Protein AF-A0A0P9CQX6-F1 (afdb_monomer)

Nearest PDB structures (foldseek):
  8vdr-assembly1_A  TM=5.865E-01  e=5.099E+00  Mus musculus
  8c2h-assembly1_F  TM=2.931E-01  e=8.166E-01  Rattus norvegicus
  8vdq-assembly1_A  TM=5.139E-01  e=6.623E+00  Mus musculus
  8p3x-assembly1_F  TM=2.896E-01  e=1.378E+00  Rattus norvegicus
  8p3s-assembly1_E  TM=3.249E-01  e=3.355E+00  Rattus norvegicus

Sequence (159 aa):
MEARLDPRKVQQSMAFDPDQVADFRRRWSVLMELAVWGDLKAGEIGALPKLRKRMLEYGEKIRSLFNDRSWIPQPRDQIKSVLTASLDVRDKLQAVEKETEALTGGADLERFNAEFDRLRADLVALMEHHEALWKDLLNRLYDGYEAWQASQGQEPSGD

Radius of gyration: 19.9 Å; Cα contacts (8 Å, |Δi|>4): 131; chains: 1; bounding box: 61×27×53 Å

Foldseek 3Di:
DQQAFDLVLLQVLLDDDVVVLVVLLVLLVVLLCCLPPAFWAFPDPCLSVQLNVLSVQLSVLSVQLNDDPNPPPGSLVSLVSNVVSLVSNVVSLVSNVVSLVRIDDGPCNVVSVVSSVVSVVVSVVVSVVSNVSSVLSVQSSDPCSVVVVVVVPDDDPDD

Mean predicted aligned error: 5.79 Å

pLDDT: mean 92.28, std 12.33, range [45.94, 98.75]

Structure (mmCIF, N/CA/C/O backbone):
data_AF-A0A0P9CQX6-F1
#
_entry.id   AF-A0A0P9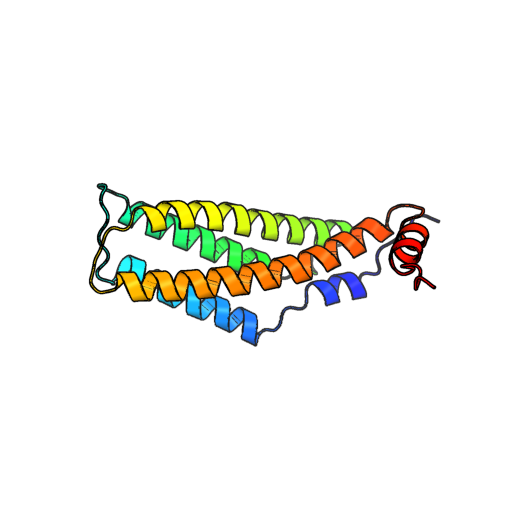CQX6-F1
#
loop_
_atom_site.group_PDB
_atom_site.id
_atom_site.type_symbol
_atom_site.label_atom_id
_atom_site.label_alt_id
_atom_site.label_comp_id
_atom_site.label_asym_id
_atom_site.label_entity_id
_atom_site.label_seq_id
_atom_site.pdbx_PDB_ins_code
_atom_site.Cartn_x
_atom_site.Cartn_y
_atom_site.Cartn_z
_atom_site.occupancy
_atom_site.B_iso_or_equiv
_atom_site.auth_seq_id
_atom_site.auth_comp_id
_atom_site.auth_asym_id
_atom_site.auth_atom_id
_atom_site.pdbx_PDB_model_num
ATOM 1 N N . MET A 1 1 ? 24.516 8.903 -29.035 1.00 49.97 1 MET A N 1
ATOM 2 C CA . MET A 1 1 ? 23.159 8.391 -29.313 1.00 49.97 1 MET A CA 1
ATOM 3 C C . MET A 1 1 ? 22.426 8.470 -27.989 1.00 49.97 1 MET A C 1
ATOM 5 O O . MET A 1 1 ? 22.920 7.882 -27.043 1.00 49.97 1 MET A O 1
ATOM 9 N N . GLU A 1 2 ? 21.384 9.293 -27.873 1.00 59.75 2 GLU A N 1
ATOM 10 C CA . GLU A 1 2 ? 20.671 9.484 -26.599 1.00 59.75 2 GLU A CA 1
ATOM 11 C C . GLU A 1 2 ? 20.113 8.134 -26.124 1.00 59.75 2 GLU A C 1
ATOM 13 O O . GLU A 1 2 ? 19.455 7.439 -26.906 1.00 59.75 2 GLU A O 1
ATOM 18 N N . ALA A 1 3 ? 20.431 7.728 -24.892 1.00 73.56 3 ALA A N 1
ATOM 19 C CA . ALA A 1 3 ? 19.932 6.482 -24.324 1.00 73.56 3 ALA A CA 1
ATOM 20 C C . ALA A 1 3 ? 18.396 6.517 -24.297 1.00 73.56 3 ALA A C 1
ATOM 22 O O . ALA A 1 3 ? 17.786 7.502 -23.878 1.00 73.56 3 ALA A O 1
ATOM 23 N N . ARG A 1 4 ? 17.751 5.454 -24.786 1.00 83.81 4 ARG A N 1
ATOM 24 C CA . ARG A 1 4 ? 16.287 5.344 -24.846 1.00 83.81 4 ARG A CA 1
ATOM 25 C C . ARG A 1 4 ? 15.836 4.055 -24.183 1.00 83.81 4 ARG A C 1
ATOM 27 O O . ARG A 1 4 ? 16.445 3.006 -24.367 1.00 83.81 4 ARG A O 1
ATOM 34 N N . LEU A 1 5 ? 14.734 4.143 -23.446 1.00 90.38 5 LEU A N 1
ATOM 35 C CA . LEU A 1 5 ? 14.073 2.981 -22.863 1.00 90.38 5 LEU A CA 1
ATOM 36 C C . LEU A 1 5 ? 13.295 2.219 -23.932 1.00 90.38 5 LEU A C 1
ATOM 38 O O . LEU A 1 5 ? 12.600 2.829 -24.744 1.00 90.38 5 LEU A O 1
ATOM 42 N N . ASP A 1 6 ? 13.361 0.891 -23.879 1.00 90.88 6 ASP A N 1
ATOM 43 C CA . ASP A 1 6 ? 12.504 0.012 -24.674 1.00 90.88 6 ASP A CA 1
ATOM 44 C C . ASP A 1 6 ? 11.070 0.033 -24.106 1.00 90.88 6 ASP A C 1
ATOM 46 O O . ASP A 1 6 ? 10.859 -0.442 -22.983 1.00 90.88 6 ASP A O 1
ATOM 50 N N . PRO A 1 7 ? 10.068 0.533 -24.858 1.00 92.12 7 PRO A N 1
ATOM 51 C CA . PRO A 1 7 ? 8.685 0.580 -24.395 1.00 92.12 7 PRO A CA 1
ATOM 52 C C . PRO A 1 7 ? 8.132 -0.791 -23.990 1.00 92.12 7 PRO A C 1
ATOM 54 O O . PRO A 1 7 ? 7.334 -0.871 -23.060 1.00 92.12 7 PRO A O 1
ATOM 57 N N . ARG A 1 8 ? 8.565 -1.882 -24.642 1.00 92.81 8 ARG A N 1
ATOM 58 C CA . ARG A 1 8 ? 8.092 -3.236 -24.315 1.00 92.81 8 ARG A CA 1
ATOM 59 C C . ARG A 1 8 ? 8.581 -3.679 -22.944 1.00 92.81 8 ARG A C 1
ATOM 61 O O . ARG A 1 8 ? 7.786 -4.195 -22.167 1.00 92.81 8 ARG A O 1
ATOM 68 N N . LYS A 1 9 ? 9.853 -3.423 -22.624 1.00 93.88 9 LYS A N 1
ATOM 69 C CA . LYS A 1 9 ? 10.417 -3.718 -21.296 1.00 93.88 9 LYS A CA 1
ATOM 70 C C . LYS A 1 9 ? 9.741 -2.898 -20.202 1.00 93.88 9 LYS A C 1
ATOM 72 O O . LYS A 1 9 ? 9.461 -3.430 -19.133 1.00 93.88 9 LYS A O 1
ATOM 77 N N . VAL A 1 10 ? 9.434 -1.627 -20.476 1.00 95.38 10 VAL A N 1
ATOM 78 C CA . VAL A 1 10 ? 8.695 -0.785 -19.523 1.00 95.38 10 VAL A CA 1
ATOM 79 C C . VAL A 1 10 ? 7.303 -1.353 -19.258 1.00 95.38 10 VAL A C 1
ATOM 81 O O . VAL 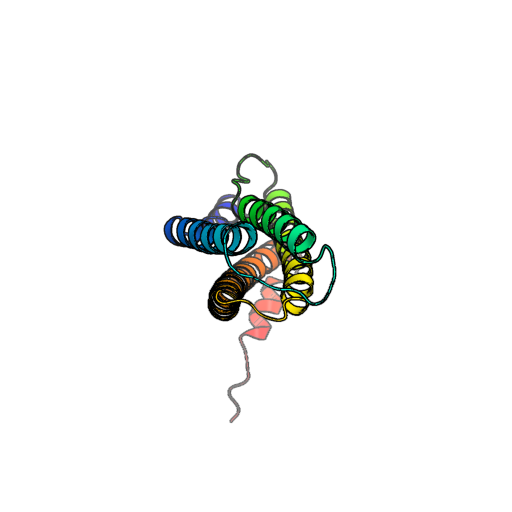A 1 10 ? 6.948 -1.544 -18.099 1.00 95.38 10 VAL A O 1
ATOM 84 N N . GLN A 1 11 ? 6.555 -1.713 -20.302 1.00 93.94 11 GLN A N 1
ATOM 85 C CA . GLN A 1 11 ? 5.228 -2.317 -20.152 1.00 93.94 11 GLN A CA 1
ATOM 86 C C . GLN A 1 11 ? 5.276 -3.655 -19.401 1.00 93.94 11 GLN A C 1
ATOM 88 O O . GLN A 1 11 ? 4.498 -3.869 -18.477 1.00 93.94 11 GLN A O 1
ATOM 93 N N . GLN A 1 12 ? 6.238 -4.523 -19.723 1.00 94.50 12 GLN A N 1
ATOM 94 C CA . GLN A 1 12 ? 6.444 -5.787 -19.008 1.00 94.50 12 GLN A CA 1
ATOM 95 C C . GLN A 1 12 ? 6.754 -5.575 -17.521 1.00 94.50 12 GLN A C 1
ATOM 97 O O . GLN A 1 12 ? 6.257 -6.322 -16.687 1.00 94.50 12 GLN A O 1
ATOM 102 N N . SER A 1 13 ? 7.512 -4.531 -17.166 1.00 95.44 13 SER A N 1
ATOM 103 C CA . SER A 1 13 ? 7.825 -4.216 -15.762 1.00 95.44 13 SER A CA 1
ATOM 104 C C . SER A 1 13 ? 6.616 -3.756 -14.931 1.00 95.44 13 SER A C 1
ATOM 106 O O . SER A 1 13 ? 6.723 -3.643 -13.709 1.00 95.44 13 SER A O 1
ATOM 108 N N . MET A 1 14 ? 5.485 -3.469 -15.585 1.00 95.38 14 MET A N 1
ATOM 109 C CA . MET A 1 14 ? 4.210 -3.063 -14.978 1.00 95.38 14 MET A CA 1
ATOM 110 C C . MET A 1 14 ? 3.113 -4.120 -15.182 1.00 95.38 14 MET A C 1
ATOM 112 O O . MET A 1 14 ? 1.952 -3.876 -14.859 1.00 95.38 14 MET A O 1
ATOM 116 N N . ALA A 1 15 ? 3.460 -5.288 -15.729 1.00 93.69 15 ALA A N 1
ATOM 117 C CA . ALA A 1 15 ? 2.544 -6.410 -15.857 1.00 93.69 15 ALA A CA 1
ATOM 118 C C . ALA A 1 15 ? 2.456 -7.139 -14.510 1.00 93.69 15 ALA A C 1
ATOM 120 O O . ALA A 1 15 ? 3.264 -8.014 -14.207 1.00 93.69 15 ALA A O 1
ATOM 121 N N . PHE A 1 16 ? 1.495 -6.730 -13.686 1.00 95.50 16 PHE A N 1
ATOM 122 C CA . PHE A 1 16 ? 1.214 -7.369 -12.403 1.00 95.50 16 PHE A CA 1
ATOM 123 C C . PHE A 1 16 ? 0.406 -8.655 -12.588 1.00 95.50 16 PHE A C 1
ATOM 125 O O . PHE A 1 16 ? -0.434 -8.742 -13.487 1.00 95.50 16 PHE A O 1
ATOM 132 N N . ASP A 1 17 ? 0.628 -9.630 -11.706 1.00 96.06 17 ASP A N 1
ATOM 133 C CA . ASP A 1 17 ? -0.176 -10.850 -11.650 1.00 96.06 17 ASP A CA 1
ATOM 134 C C . ASP A 1 17 ? -1.625 -10.508 -11.237 1.00 96.06 17 ASP A C 1
ATOM 136 O O . ASP A 1 17 ? -1.841 -9.986 -10.135 1.00 96.06 17 ASP A O 1
ATOM 140 N N . PRO A 1 18 ? -2.634 -10.772 -12.091 1.00 96.38 18 PRO A N 1
ATOM 141 C CA . PRO A 1 18 ? -4.024 -10.451 -11.785 1.00 96.38 18 PRO A CA 1
ATOM 142 C C . PRO A 1 18 ? -4.554 -11.166 -10.536 1.00 96.38 18 PRO A C 1
ATOM 144 O O . PRO A 1 18 ? -5.376 -10.580 -9.825 1.00 96.38 18 PRO A O 1
ATOM 147 N N . ASP A 1 19 ? -4.083 -12.378 -10.232 1.00 97.69 19 ASP A N 1
ATOM 148 C CA . ASP A 1 19 ? -4.527 -13.124 -9.051 1.00 97.69 19 ASP A CA 1
ATOM 149 C C . ASP A 1 19 ? -3.973 -12.486 -7.773 1.00 97.69 19 ASP A C 1
ATOM 151 O O . ASP A 1 19 ? -4.690 -12.321 -6.781 1.00 97.69 19 ASP A O 1
ATOM 155 N N . GLN A 1 20 ? -2.728 -12.013 -7.823 1.00 96.56 20 GLN A N 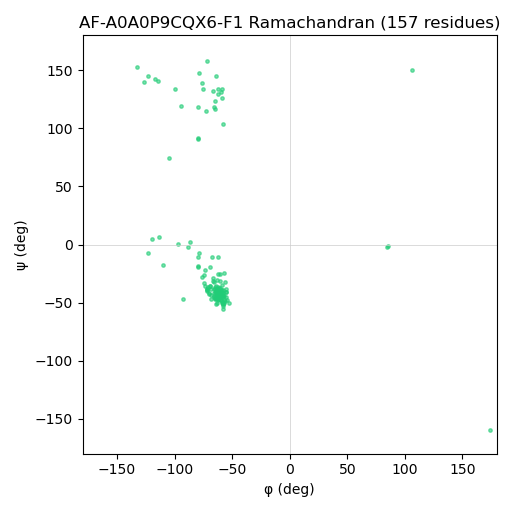1
ATOM 156 C CA . GLN A 1 20 ? -2.113 -11.267 -6.731 1.00 96.56 20 GLN A CA 1
ATOM 157 C C . GLN A 1 20 ? -2.814 -9.917 -6.495 1.00 96.56 20 GLN A C 1
ATOM 159 O O . GLN A 1 20 ? -3.097 -9.546 -5.354 1.00 96.56 20 GLN A O 1
ATOM 164 N N . VAL A 1 21 ? -3.168 -9.194 -7.566 1.00 98.00 21 VAL A N 1
ATOM 165 C CA . VAL A 1 21 ? -3.945 -7.943 -7.472 1.00 98.00 21 VAL A CA 1
ATOM 166 C C . VAL A 1 21 ? -5.330 -8.197 -6.866 1.00 98.00 21 VAL A C 1
ATOM 168 O O . VAL A 1 21 ? -5.794 -7.429 -6.013 1.00 98.00 21 VAL A O 1
ATOM 171 N N . ALA A 1 22 ? -6.000 -9.276 -7.277 1.00 98.12 22 ALA A N 1
ATOM 172 C CA . ALA A 1 22 ? -7.286 -9.676 -6.715 1.00 98.12 22 ALA A CA 1
ATOM 173 C C . ALA A 1 22 ? -7.171 -10.023 -5.223 1.00 98.12 22 ALA A C 1
ATOM 175 O O . ALA A 1 22 ? -8.045 -9.644 -4.435 1.00 98.12 22 ALA A O 1
ATOM 176 N N . ASP A 1 23 ? -6.082 -10.675 -4.817 1.00 98.19 23 ASP A N 1
ATOM 177 C CA . ASP A 1 23 ? -5.825 -11.000 -3.421 1.00 98.19 23 ASP A CA 1
ATOM 178 C C . ASP A 1 23 ? -5.611 -9.747 -2.556 1.00 98.19 23 ASP A C 1
ATOM 180 O O . ASP A 1 23 ? -6.261 -9.606 -1.517 1.00 98.19 23 ASP A O 1
ATOM 184 N N . PHE A 1 24 ? -4.814 -8.773 -3.011 1.00 98.50 24 PHE A N 1
ATOM 185 C CA . PHE A 1 24 ? -4.662 -7.492 -2.306 1.00 98.50 24 PHE A CA 1
ATOM 186 C C . PHE A 1 24 ? -5.995 -6.768 -2.128 1.00 98.50 24 PHE A C 1
ATOM 188 O O . PHE A 1 24 ? -6.319 -6.303 -1.030 1.00 98.50 24 PHE A O 1
ATOM 195 N N . ARG A 1 25 ? -6.811 -6.718 -3.187 1.00 98.50 25 ARG A N 1
ATOM 196 C CA . ARG A 1 25 ? -8.157 -6.139 -3.123 1.00 98.50 25 ARG A CA 1
ATOM 197 C C . ARG A 1 25 ? -9.027 -6.858 -2.092 1.00 98.50 25 ARG A C 1
ATOM 199 O O . ARG A 1 25 ? -9.752 -6.202 -1.341 1.00 98.50 25 ARG A O 1
ATOM 206 N N . ARG A 1 26 ? -8.977 -8.191 -2.056 1.00 98.50 26 ARG A N 1
ATOM 207 C CA . ARG A 1 26 ? -9.749 -9.015 -1.120 1.00 98.50 26 ARG A CA 1
ATOM 208 C C . ARG A 1 26 ? -9.340 -8.741 0.327 1.00 98.50 26 ARG A C 1
ATOM 210 O O . ARG A 1 26 ? -10.211 -8.448 1.141 1.00 98.50 26 ARG A O 1
ATOM 217 N N . ARG A 1 27 ? -8.040 -8.773 0.639 1.00 98.56 27 ARG A N 1
ATOM 218 C CA . ARG A 1 27 ? -7.520 -8.510 1.994 1.00 98.56 27 ARG A CA 1
ATOM 219 C C . ARG A 1 27 ? -7.839 -7.092 2.465 1.00 98.56 27 ARG 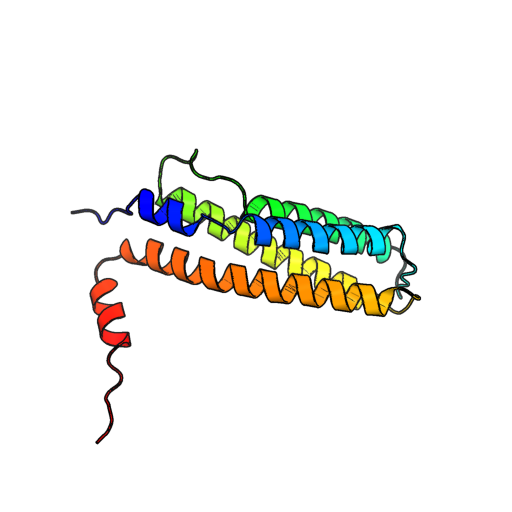A C 1
ATOM 221 O O . ARG A 1 27 ? -8.333 -6.909 3.573 1.00 98.56 27 ARG A O 1
ATOM 228 N N . TRP A 1 28 ? -7.665 -6.093 1.597 1.00 98.75 28 TRP A N 1
ATOM 229 C CA . TRP A 1 28 ? -8.088 -4.723 1.897 1.00 98.75 28 TRP A CA 1
ATOM 230 C C . TRP A 1 28 ? -9.596 -4.628 2.189 1.00 98.75 28 TRP A C 1
ATOM 232 O O . TRP A 1 28 ? -9.999 -3.947 3.130 1.00 98.75 28 TRP A O 1
ATOM 242 N N 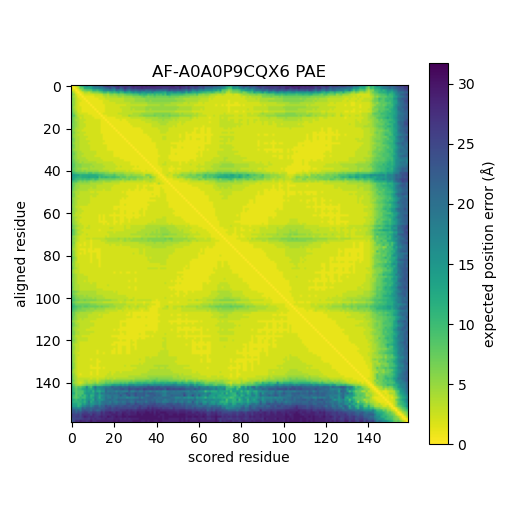. SER A 1 29 ? -10.434 -5.343 1.430 1.00 98.62 29 SER A N 1
ATOM 243 C CA . SER A 1 29 ? -11.888 -5.348 1.652 1.00 98.62 29 SER A CA 1
ATOM 244 C C . SER A 1 29 ? -12.253 -5.951 3.012 1.00 98.62 29 SER A C 1
ATOM 246 O O . SER A 1 29 ? -13.099 -5.400 3.710 1.00 98.62 29 SER A O 1
ATOM 248 N N . VAL A 1 30 ? -11.572 -7.027 3.428 1.00 98.62 30 VAL A N 1
ATOM 249 C CA . VAL A 1 30 ? -11.728 -7.613 4.772 1.00 98.62 30 VAL A CA 1
ATOM 250 C C . VAL A 1 30 ? -11.376 -6.595 5.856 1.00 98.62 30 VAL A C 1
ATOM 252 O O . VAL A 1 30 ? -12.133 -6.435 6.809 1.00 98.62 30 VAL A O 1
ATOM 255 N N . LEU A 1 31 ? -10.272 -5.863 5.700 1.00 98.75 31 LEU A N 1
ATOM 256 C CA . LEU A 1 31 ? -9.888 -4.819 6.652 1.00 98.75 31 LEU A CA 1
ATOM 257 C C . LEU A 1 31 ? -10.911 -3.682 6.716 1.00 98.75 31 LEU A C 1
ATOM 259 O O . LEU A 1 31 ? -11.203 -3.190 7.803 1.00 98.75 31 LEU A O 1
ATOM 263 N N . MET A 1 32 ? -11.490 -3.282 5.581 1.00 98.62 32 MET A N 1
ATOM 264 C CA . MET A 1 32 ? -12.574 -2.297 5.560 1.00 98.62 32 MET A CA 1
ATOM 265 C C . MET A 1 32 ? -13.830 -2.801 6.272 1.00 98.62 32 MET A C 1
ATOM 267 O O . MET A 1 32 ? -14.435 -2.038 7.026 1.00 98.62 32 MET A O 1
ATOM 271 N N . GLU A 1 33 ? -14.211 -4.066 6.079 1.00 98.75 33 GLU A N 1
ATOM 272 C CA . GLU A 1 33 ? -15.336 -4.655 6.809 1.00 98.75 33 GLU A CA 1
ATOM 273 C C . GLU A 1 33 ? -15.081 -4.665 8.316 1.00 98.75 33 GLU A C 1
ATOM 275 O O . GLU A 1 33 ? -15.928 -4.201 9.074 1.00 98.75 33 GLU A O 1
ATOM 280 N N . LEU A 1 34 ? -13.896 -5.100 8.754 1.00 98.62 34 LEU A N 1
ATOM 281 C CA . LEU A 1 34 ? -13.515 -5.091 10.169 1.00 98.62 34 LEU A CA 1
ATOM 282 C C . LEU A 1 34 ? -13.479 -3.666 10.743 1.00 98.62 34 LEU A C 1
ATOM 284 O O . LEU A 1 34 ? -13.970 -3.434 11.842 1.00 98.62 34 LEU A O 1
ATOM 288 N N . ALA A 1 35 ? -12.967 -2.687 9.995 1.00 98.12 35 ALA A N 1
ATOM 289 C CA . ALA A 1 35 ? -12.909 -1.298 10.446 1.00 98.12 35 ALA A CA 1
ATOM 290 C C . ALA A 1 35 ? -14.301 -0.665 10.626 1.00 98.12 35 ALA A C 1
ATOM 292 O O . ALA A 1 35 ? -14.481 0.222 11.469 1.00 98.12 35 ALA A O 1
ATOM 293 N N . VAL A 1 36 ? -15.283 -1.062 9.812 1.00 98.25 36 VAL A N 1
ATOM 294 C CA . VAL A 1 36 ? -16.635 -0.481 9.816 1.00 98.25 36 VAL A CA 1
ATOM 295 C C . VAL A 1 36 ? -17.588 -1.252 10.725 1.00 98.25 36 VAL A C 1
ATOM 297 O O . VAL A 1 36 ? -18.297 -0.621 11.510 1.00 98.25 36 VAL A O 1
ATOM 300 N N . TRP A 1 37 ? -17.590 -2.579 10.621 1.00 98.38 37 TRP A N 1
ATOM 301 C CA . TRP A 1 37 ? -18.564 -3.476 11.247 1.00 98.38 37 TRP A CA 1
ATOM 302 C C . TRP A 1 37 ? -17.993 -4.327 12.382 1.00 98.38 37 TRP A C 1
ATOM 304 O O . TRP A 1 37 ? -18.773 -4.859 13.168 1.00 98.38 37 TRP A O 1
ATOM 314 N N . GLY A 1 38 ? -16.669 -4.468 12.468 1.00 97.56 38 GLY A N 1
ATOM 315 C CA . GLY A 1 38 ? -16.017 -5.226 13.533 1.00 97.56 38 GLY A CA 1
ATOM 316 C C . GLY A 1 38 ? -16.073 -4.520 14.888 1.00 97.56 38 GLY A C 1
ATOM 317 O O . GLY A 1 38 ? -16.204 -3.294 14.980 1.00 97.56 38 GLY A O 1
ATOM 318 N N . ASP A 1 39 ? -15.933 -5.304 15.954 1.00 98.19 39 ASP A N 1
ATOM 319 C CA . ASP A 1 39 ? -15.728 -4.794 17.307 1.00 98.19 39 ASP A CA 1
ATOM 320 C C . ASP A 1 39 ? -14.259 -4.397 17.479 1.00 98.19 39 ASP A C 1
ATOM 322 O O . ASP A 1 39 ? -13.411 -5.210 17.856 1.00 98.19 39 ASP A O 1
ATOM 326 N N . LEU A 1 40 ? -13.972 -3.127 17.183 1.00 98.31 40 LEU A N 1
ATOM 327 C CA . LEU A 1 40 ? -12.699 -2.461 17.447 1.00 98.31 40 LEU A CA 1
ATOM 328 C C . LEU A 1 40 ? -12.900 -1.344 18.470 1.00 98.31 40 LEU A C 1
ATOM 330 O O . LEU A 1 40 ? -13.873 -0.589 18.421 1.00 98.31 40 LEU A O 1
ATOM 334 N N . LYS A 1 41 ? -11.938 -1.196 19.377 1.00 97.69 41 LYS A N 1
ATOM 335 C CA . LYS A 1 41 ? -11.902 -0.151 20.404 1.00 97.69 41 LYS A CA 1
ATOM 336 C C . LYS A 1 41 ? -10.612 0.638 20.278 1.00 97.69 41 LYS A C 1
ATOM 338 O O . LYS A 1 41 ? -9.567 0.085 19.947 1.00 97.69 41 LYS A O 1
ATOM 343 N N . ALA A 1 42 ? -10.695 1.929 20.562 1.00 96.62 42 ALA A N 1
ATOM 344 C CA . ALA A 1 42 ? -9.559 2.837 20.536 1.00 96.62 42 ALA A CA 1
ATOM 345 C C . ALA A 1 42 ? -9.529 3.684 21.808 1.00 96.62 42 ALA A C 1
ATOM 347 O O . ALA A 1 42 ? -10.572 3.931 22.419 1.00 96.62 42 ALA A O 1
ATOM 348 N N . GLY A 1 43 ? -8.333 4.129 22.198 1.00 90.19 43 GLY A N 1
ATOM 349 C CA . GLY A 1 43 ? -8.134 4.944 23.402 1.00 90.19 43 GLY A CA 1
ATOM 350 C C . GLY A 1 43 ? -8.624 6.389 23.263 1.00 90.19 43 GLY A C 1
ATOM 351 O O . GLY A 1 43 ? -8.921 7.035 24.264 1.00 90.19 43 GLY A O 1
ATOM 352 N N . GLU A 1 44 ? -8.746 6.886 22.030 1.00 92.75 44 GLU A N 1
ATOM 353 C CA . GLU A 1 44 ? -9.110 8.272 21.735 1.00 92.75 44 GLU A CA 1
ATOM 354 C C . GLU A 1 44 ? -10.432 8.389 20.968 1.00 92.75 44 GLU A C 1
ATOM 356 O O . GLU A 1 44 ? -10.729 7.629 20.037 1.00 92.75 44 GLU A O 1
ATOM 361 N N . ILE A 1 45 ? -11.216 9.418 21.307 1.00 91.56 45 ILE A N 1
ATOM 362 C CA . ILE A 1 45 ? -12.439 9.759 20.576 1.00 91.56 45 ILE A CA 1
ATOM 363 C C . ILE A 1 45 ? -12.081 10.124 19.131 1.00 91.56 45 ILE A C 1
ATOM 365 O O . ILE A 1 45 ? -11.231 10.972 18.864 1.00 91.56 45 ILE A O 1
ATOM 369 N N . GLY A 1 46 ? -12.776 9.501 18.181 1.00 94.81 46 GLY A N 1
ATOM 370 C CA . GLY A 1 46 ? -12.603 9.779 16.756 1.00 94.81 46 GLY A CA 1
ATOM 371 C C . GLY A 1 46 ? -11.476 8.996 16.074 1.00 94.81 46 GLY A C 1
ATOM 372 O O . GLY A 1 46 ? -11.348 9.115 14.856 1.00 94.81 46 GLY A O 1
ATOM 373 N N . ALA A 1 47 ? -10.721 8.158 16.794 1.00 96.12 47 ALA A N 1
ATOM 374 C CA . ALA A 1 47 ? -9.699 7.291 16.197 1.00 96.12 47 ALA A CA 1
ATOM 375 C C . ALA A 1 47 ? -10.292 6.308 15.168 1.00 96.12 47 ALA A C 1
ATOM 377 O O . ALA A 1 47 ? -9.807 6.223 14.045 1.00 96.12 47 ALA A O 1
ATOM 378 N N . LEU A 1 48 ? -11.418 5.649 15.473 1.00 97.44 48 LEU A N 1
ATOM 379 C CA . LEU A 1 48 ? -12.053 4.710 14.532 1.00 97.44 48 LEU A CA 1
ATOM 380 C C . LEU A 1 48 ? -12.548 5.386 13.231 1.00 97.44 48 LEU A C 1
ATOM 382 O O . LEU A 1 48 ? -12.263 4.874 12.147 1.00 97.44 48 LEU A O 1
ATOM 386 N N . PRO A 1 49 ? -13.232 6.551 13.264 1.00 97.75 49 PRO A N 1
ATOM 387 C CA . PRO A 1 49 ? -13.497 7.329 12.052 1.00 97.75 49 PRO A CA 1
ATOM 388 C C . PRO A 1 49 ? -12.244 7.700 11.244 1.00 97.75 49 PRO A C 1
ATOM 390 O O . PRO A 1 49 ? -12.278 7.629 10.014 1.00 97.75 49 PRO A O 1
ATOM 393 N N . LYS A 1 50 ? -11.142 8.083 11.906 1.00 98.00 50 LYS A N 1
ATOM 394 C CA . LYS A 1 50 ? -9.872 8.390 11.227 1.00 98.00 50 LYS A CA 1
ATOM 395 C C . LYS A 1 50 ? -9.285 7.149 10.560 1.00 98.00 50 LYS A C 1
ATOM 397 O O . LYS A 1 50 ? -8.971 7.225 9.374 1.00 98.00 50 LYS A O 1
ATOM 402 N N . LEU A 1 51 ? -9.233 6.015 11.261 1.00 98.31 51 LEU A N 1
ATOM 403 C CA . LEU A 1 51 ? -8.788 4.732 10.715 1.00 98.31 51 LEU A CA 1
ATOM 404 C C . LEU A 1 51 ? -9.557 4.377 9.439 1.00 98.31 51 LEU A C 1
ATOM 406 O O . LEU A 1 51 ? -8.943 4.122 8.409 1.00 98.31 51 LEU A O 1
ATOM 410 N N . ARG A 1 52 ? -10.895 4.443 9.463 1.00 98.62 52 ARG A N 1
ATOM 411 C CA . ARG A 1 52 ? -11.741 4.153 8.287 1.00 98.62 52 ARG A CA 1
ATOM 412 C C . ARG A 1 52 ? -11.397 5.043 7.096 1.00 98.62 52 ARG A C 1
ATOM 414 O O . ARG A 1 52 ? -11.277 4.558 5.974 1.00 98.62 52 ARG A O 1
ATOM 421 N N . LYS A 1 53 ? -11.202 6.344 7.339 1.00 98.62 53 LYS A N 1
ATOM 422 C CA . LYS A 1 53 ? -10.777 7.288 6.300 1.00 98.62 53 LYS A CA 1
ATOM 423 C C . LYS A 1 53 ? -9.402 6.917 5.739 1.00 98.62 53 LYS A C 1
ATOM 425 O O . LYS A 1 53 ? -9.235 6.902 4.523 1.00 98.62 53 LYS A O 1
ATOM 430 N N . ARG A 1 54 ? -8.424 6.613 6.599 1.00 98.44 54 ARG A N 1
ATOM 431 C CA . ARG A 1 54 ? -7.070 6.229 6.167 1.00 98.44 54 ARG A CA 1
ATOM 432 C C . ARG A 1 54 ? -7.056 4.915 5.401 1.00 98.44 54 ARG A C 1
ATOM 434 O O . ARG A 1 54 ? -6.399 4.840 4.372 1.00 98.44 54 ARG A O 1
ATOM 441 N N . MET A 1 55 ? -7.833 3.931 5.838 1.00 98.44 55 MET A N 1
ATOM 442 C CA . MET A 1 55 ? -7.994 2.660 5.139 1.00 98.44 55 MET A CA 1
ATOM 443 C C . MET A 1 55 ? -8.603 2.836 3.743 1.00 98.44 55 MET A C 1
ATOM 445 O O . MET A 1 55 ? -8.142 2.199 2.795 1.00 98.44 55 MET A O 1
ATOM 449 N N . LEU A 1 56 ? -9.589 3.728 3.587 1.00 98.69 56 LEU A N 1
ATOM 450 C CA . LEU A 1 56 ? -10.148 4.060 2.276 1.00 98.69 56 LEU A CA 1
ATOM 451 C C . LEU A 1 56 ? -9.099 4.716 1.366 1.00 98.69 56 LEU A C 1
ATOM 453 O O . LEU A 1 56 ? -8.875 4.240 0.256 1.00 98.69 56 LEU A O 1
ATOM 457 N N . GLU A 1 57 ? -8.417 5.757 1.859 1.00 98.75 57 GLU A N 1
ATOM 458 C CA . GLU A 1 57 ? -7.333 6.426 1.124 1.00 98.75 57 GLU A CA 1
ATOM 459 C C . GLU A 1 57 ? -6.241 5.426 0.712 1.00 98.75 57 GLU A C 1
ATOM 461 O O . GLU A 1 57 ? -5.735 5.480 -0.407 1.00 98.75 57 GLU A O 1
ATOM 466 N N . TYR A 1 58 ? -5.890 4.488 1.594 1.00 98.62 58 TYR A N 1
ATOM 467 C CA . TYR A 1 58 ? -4.900 3.455 1.316 1.00 98.62 58 TYR A CA 1
ATOM 468 C C . TYR A 1 58 ? -5.349 2.519 0.188 1.00 98.62 58 TYR A C 1
ATOM 470 O O . TYR A 1 58 ? -4.595 2.308 -0.760 1.00 98.62 58 TYR A O 1
ATOM 478 N N . GLY A 1 59 ? -6.600 2.050 0.210 1.00 98.62 59 GLY A N 1
ATOM 479 C CA . GLY A 1 59 ? -7.173 1.240 -0.872 1.00 98.62 59 GLY A CA 1
ATOM 480 C C . GLY A 1 59 ? -7.166 1.942 -2.231 1.00 98.62 59 GLY A C 1
ATOM 481 O O . GLY A 1 59 ? -6.845 1.330 -3.252 1.00 98.62 59 GLY A O 1
ATOM 482 N N . GLU A 1 60 ? -7.450 3.246 -2.257 1.00 98.69 60 GLU A N 1
ATOM 483 C CA . GLU A 1 60 ? -7.361 4.054 -3.479 1.00 98.69 60 GLU A CA 1
ATOM 484 C C . GLU A 1 60 ? -5.929 4.124 -4.022 1.00 98.69 60 GLU A C 1
ATOM 486 O O . GLU A 1 60 ? -5.724 4.059 -5.239 1.00 98.69 60 GLU A O 1
ATOM 491 N N . LYS A 1 61 ? -4.923 4.218 -3.142 1.00 98.69 61 LYS A N 1
ATOM 492 C CA . LYS A 1 61 ? -3.512 4.214 -3.554 1.00 98.69 61 LYS A CA 1
ATOM 493 C C . LYS A 1 61 ? -3.041 2.844 -4.018 1.00 98.69 61 LYS A C 1
ATOM 495 O O . LYS A 1 61 ? -2.382 2.781 -5.053 1.00 98.69 61 LYS A O 1
ATOM 500 N N . ILE A 1 62 ? -3.464 1.765 -3.357 1.00 98.56 62 ILE A N 1
ATOM 501 C CA . ILE A 1 62 ? -3.237 0.390 -3.829 1.00 98.56 62 ILE A CA 1
ATOM 502 C C . ILE A 1 62 ? -3.800 0.232 -5.246 1.00 98.56 62 ILE A C 1
ATOM 504 O O . ILE A 1 62 ? -3.095 -0.198 -6.152 1.00 98.56 62 ILE A O 1
ATOM 508 N N . ARG A 1 63 ? -5.046 0.660 -5.486 1.00 98.19 63 ARG A N 1
ATOM 509 C CA . ARG A 1 63 ? -5.638 0.647 -6.834 1.00 98.19 63 ARG A CA 1
ATOM 510 C C . ARG A 1 63 ? -4.806 1.464 -7.830 1.00 98.19 63 ARG A C 1
ATOM 512 O O . ARG A 1 63 ? -4.603 1.020 -8.955 1.00 98.19 63 ARG A O 1
ATOM 519 N N . SER A 1 64 ? -4.334 2.647 -7.433 1.00 97.94 64 SER A N 1
ATOM 520 C CA . SER A 1 64 ? -3.515 3.519 -8.287 1.00 97.94 64 SER A CA 1
ATOM 521 C C . SER A 1 64 ? -2.186 2.878 -8.700 1.00 97.94 64 SER A C 1
ATOM 523 O O . SER A 1 64 ? -1.746 3.057 -9.839 1.00 97.94 64 SER A O 1
ATOM 525 N N . LEU A 1 65 ? -1.554 2.103 -7.813 1.00 98.25 65 LEU A N 1
ATOM 526 C CA . LEU A 1 65 ? -0.330 1.358 -8.117 1.00 98.25 65 LEU A CA 1
ATOM 527 C C . LEU A 1 65 ? -0.528 0.450 -9.340 1.00 98.25 65 LEU A C 1
ATOM 529 O O . LEU A 1 65 ? 0.265 0.510 -10.278 1.00 98.25 65 LEU A O 1
ATOM 533 N N . PHE A 1 66 ? -1.648 -0.270 -9.390 1.00 97.81 66 PHE A N 1
ATOM 534 C CA . PHE A 1 66 ? -1.962 -1.255 -10.432 1.00 97.81 66 PHE A CA 1
ATOM 535 C C . PHE A 1 66 ? -2.639 -0.691 -11.691 1.00 97.81 66 PHE A C 1
ATOM 537 O O . PHE A 1 66 ? -2.990 -1.454 -12.589 1.00 97.81 66 PHE A O 1
ATOM 544 N N . ASN A 1 67 ? -2.858 0.624 -11.783 1.00 95.81 67 ASN A N 1
ATOM 545 C CA . ASN A 1 67 ? -3.497 1.213 -12.960 1.00 95.81 67 ASN A CA 1
ATOM 546 C C . ASN A 1 67 ? -2.656 1.031 -14.232 1.00 95.81 67 ASN A C 1
ATOM 548 O O . ASN A 1 67 ? -1.429 1.169 -14.216 1.00 95.81 67 ASN A O 1
ATOM 552 N N . ASP A 1 68 ? -3.347 0.841 -15.357 1.00 95.12 68 ASP A N 1
ATOM 553 C CA . ASP A 1 68 ? -2.711 0.869 -16.668 1.00 95.12 68 ASP A CA 1
ATOM 554 C C . ASP A 1 68 ? -2.097 2.251 -16.950 1.00 95.12 68 ASP A C 1
ATOM 556 O O . ASP A 1 68 ? -2.704 3.305 -16.724 1.00 95.12 68 ASP A O 1
ATOM 560 N N . ARG A 1 69 ? -0.861 2.227 -17.446 1.00 96.44 69 ARG A N 1
ATOM 561 C CA . ARG A 1 69 ? -0.060 3.402 -17.810 1.00 96.44 69 ARG A CA 1
ATOM 562 C C . ARG A 1 69 ? 0.332 3.408 -19.284 1.00 96.44 69 ARG A C 1
ATOM 564 O O . ARG A 1 69 ? 1.044 4.315 -19.705 1.00 96.44 69 ARG A O 1
ATOM 571 N N . SER A 1 70 ? -0.153 2.452 -20.079 1.00 94.62 70 SER A N 1
ATOM 572 C CA . SER A 1 70 ? 0.104 2.360 -21.522 1.00 94.62 70 SER A CA 1
ATOM 573 C C . SER A 1 70 ? -0.323 3.611 -22.302 1.00 94.62 70 SER A C 1
ATOM 575 O O . SER A 1 70 ? 0.257 3.925 -23.340 1.00 94.62 70 SER A O 1
ATOM 577 N N . TRP A 1 71 ? -1.278 4.377 -21.764 1.00 94.31 71 TRP A N 1
ATOM 578 C CA . TRP A 1 71 ? -1.749 5.638 -22.337 1.00 94.31 71 TRP A CA 1
ATOM 579 C C . TRP A 1 71 ? -0.723 6.785 -22.271 1.00 94.31 71 TRP A C 1
ATOM 581 O O . TRP A 1 71 ? -0.855 7.753 -23.020 1.00 94.31 71 TRP A O 1
ATOM 591 N N . ILE A 1 72 ? 0.292 6.714 -21.398 1.00 95.44 72 ILE A N 1
ATOM 592 C CA . ILE A 1 72 ? 1.344 7.738 -21.293 1.00 95.44 72 ILE A CA 1
ATOM 593 C C . ILE A 1 72 ? 2.368 7.497 -22.418 1.00 95.44 72 ILE A C 1
ATOM 595 O O . ILE A 1 72 ? 3.027 6.460 -22.405 1.00 95.44 72 ILE A O 1
ATOM 599 N N . PRO A 1 73 ? 2.587 8.428 -23.369 1.00 93.06 73 PRO A N 1
ATOM 600 C CA . PRO A 1 73 ? 3.401 8.136 -24.556 1.00 93.06 73 PRO A CA 1
ATOM 601 C C . PRO A 1 73 ? 4.889 7.886 -24.275 1.00 93.06 73 PRO A C 1
ATOM 603 O O . PRO A 1 73 ? 5.543 7.139 -24.999 1.00 93.06 73 PRO A O 1
ATOM 606 N N . GLN A 1 74 ? 5.443 8.538 -23.250 1.00 94.88 74 GLN A N 1
ATOM 607 C CA . GLN A 1 74 ? 6.874 8.501 -22.950 1.00 94.88 74 GLN A CA 1
ATOM 608 C C . GLN A 1 74 ? 7.182 7.407 -21.913 1.00 94.88 74 GLN A C 1
ATOM 610 O O . GLN A 1 74 ? 6.720 7.521 -20.774 1.00 94.88 74 GLN A O 1
ATOM 615 N N . PRO A 1 75 ? 8.009 6.385 -22.227 1.00 95.00 75 PRO A N 1
ATOM 616 C CA . PRO A 1 75 ? 8.290 5.286 -21.294 1.00 95.00 75 PRO A CA 1
ATOM 617 C C . PRO A 1 75 ? 8.908 5.745 -19.969 1.00 95.00 75 PRO A C 1
ATOM 619 O O . PRO A 1 75 ? 8.594 5.217 -18.907 1.00 95.00 75 PRO A O 1
ATOM 622 N N . ARG A 1 76 ? 9.750 6.784 -20.001 1.00 95.56 76 ARG A N 1
ATOM 623 C CA . ARG A 1 76 ? 10.315 7.381 -18.783 1.00 95.56 76 ARG A CA 1
ATOM 624 C C . ARG A 1 76 ? 9.228 7.935 -17.862 1.00 95.56 76 ARG A C 1
ATOM 626 O O . ARG A 1 76 ? 9.325 7.786 -16.646 1.00 95.56 76 ARG A O 1
ATOM 633 N N . ASP A 1 77 ? 8.209 8.568 -18.431 1.00 96.50 77 ASP A N 1
ATOM 634 C CA . ASP A 1 77 ? 7.128 9.174 -17.657 1.00 96.50 77 ASP A CA 1
ATOM 635 C C . ASP A 1 77 ? 6.149 8.113 -17.137 1.00 96.50 77 ASP A C 1
ATOM 637 O O . ASP A 1 77 ? 5.615 8.274 -16.041 1.00 96.50 77 ASP A O 1
ATOM 641 N N . GLN A 1 78 ? 6.001 6.981 -17.839 1.00 97.44 78 GLN A N 1
ATOM 642 C CA . GLN A 1 78 ? 5.322 5.794 -17.301 1.00 97.44 78 GLN A CA 1
ATOM 643 C C . GLN A 1 78 ? 6.012 5.292 -16.026 1.00 97.44 78 GLN A C 1
ATOM 645 O O . GLN A 1 78 ? 5.353 5.112 -15.000 1.00 97.44 78 GLN A O 1
ATOM 650 N N . ILE A 1 79 ? 7.342 5.116 -16.062 1.00 97.50 79 ILE A N 1
ATOM 651 C CA . ILE A 1 79 ? 8.103 4.647 -14.894 1.00 97.50 79 ILE A CA 1
ATOM 652 C C . ILE A 1 79 ? 8.006 5.646 -13.737 1.00 97.50 79 ILE A C 1
ATOM 654 O O . ILE A 1 79 ? 7.766 5.267 -12.593 1.00 97.50 79 ILE A O 1
ATOM 658 N N . LYS A 1 80 ? 8.142 6.943 -14.020 1.00 97.00 80 LYS A N 1
ATOM 659 C CA . LYS A 1 80 ? 7.961 7.977 -12.994 1.00 97.00 80 LYS A CA 1
ATOM 660 C C . LYS A 1 80 ? 6.570 7.930 -12.374 1.00 97.00 80 LYS A C 1
ATOM 662 O O . LYS A 1 80 ? 6.453 7.993 -11.158 1.00 97.00 80 LYS A O 1
ATOM 667 N N .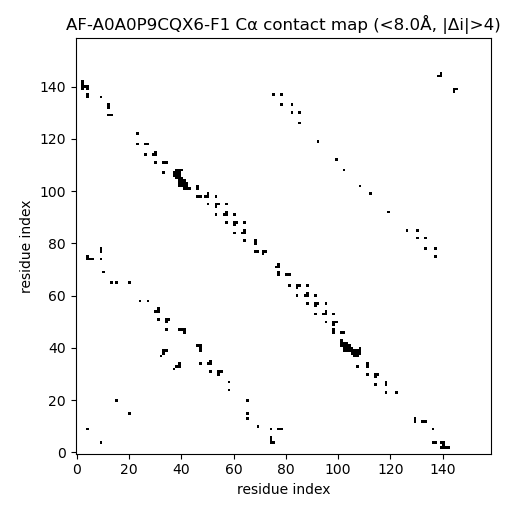 SER A 1 81 ? 5.533 7.784 -13.197 1.00 98.00 81 SER A N 1
ATOM 668 C CA . SER A 1 81 ? 4.151 7.697 -12.730 1.00 98.00 81 SER A CA 1
ATOM 669 C C . SER A 1 81 ? 3.931 6.511 -11.786 1.00 98.00 81 SER A C 1
ATOM 671 O O . SER A 1 81 ? 3.257 6.664 -10.765 1.00 98.00 81 SER A O 1
ATOM 673 N N . VAL A 1 82 ? 4.484 5.333 -12.094 1.00 97.94 82 VAL A N 1
ATOM 674 C CA . VAL A 1 82 ? 4.323 4.162 -11.218 1.00 97.94 82 VAL A CA 1
ATOM 675 C C . VAL A 1 82 ? 5.164 4.271 -9.944 1.00 97.94 82 VAL A C 1
ATOM 677 O O . VAL A 1 82 ? 4.667 3.941 -8.872 1.00 97.94 82 VAL A O 1
ATOM 680 N N . LEU A 1 83 ? 6.369 4.850 -10.012 1.00 98.00 83 LEU A N 1
ATOM 681 C CA . LEU A 1 83 ? 7.174 5.153 -8.822 1.00 98.00 83 LEU A CA 1
ATOM 682 C C . LEU A 1 83 ? 6.465 6.141 -7.889 1.00 98.00 83 LEU A C 1
ATOM 684 O O . LEU A 1 83 ? 6.442 5.926 -6.682 1.00 98.00 83 LEU A O 1
ATOM 688 N N . THR A 1 84 ? 5.837 7.189 -8.430 1.00 98.19 84 THR A N 1
ATOM 689 C CA . THR A 1 84 ? 5.013 8.111 -7.635 1.00 98.19 84 THR A CA 1
ATOM 690 C C . THR A 1 84 ? 3.840 7.388 -6.978 1.00 98.19 84 THR A C 1
ATOM 692 O O . THR A 1 84 ? 3.583 7.609 -5.801 1.00 98.19 84 THR A O 1
ATOM 695 N N . ALA A 1 85 ? 3.157 6.487 -7.690 1.00 98.50 85 ALA A N 1
ATOM 696 C CA . ALA A 1 85 ? 2.086 5.697 -7.084 1.00 98.50 85 ALA A CA 1
ATOM 697 C C . ALA A 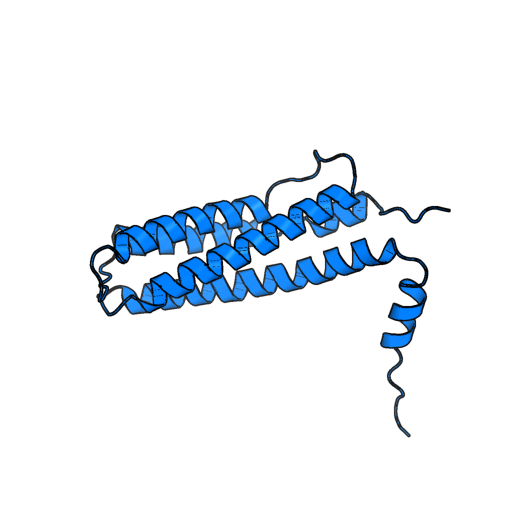1 85 ? 2.601 4.761 -5.976 1.00 98.50 85 ALA A C 1
ATOM 699 O O . ALA A 1 85 ? 1.921 4.596 -4.969 1.00 98.50 85 ALA A O 1
ATOM 700 N N . SER A 1 86 ? 3.805 4.201 -6.128 1.00 98.44 86 SER A N 1
ATOM 701 C CA . SER A 1 86 ? 4.464 3.408 -5.084 1.00 98.44 86 SER A CA 1
ATOM 702 C C . SER A 1 86 ? 4.735 4.243 -3.825 1.00 98.44 86 SER A C 1
ATOM 704 O O . SER A 1 86 ? 4.395 3.836 -2.716 1.00 98.44 86 SER A O 1
ATOM 706 N N . LEU A 1 87 ? 5.269 5.458 -3.987 1.00 98.25 87 LEU A N 1
ATOM 707 C CA . LEU A 1 87 ? 5.494 6.389 -2.875 1.00 98.25 87 LEU A CA 1
ATOM 708 C C . LEU A 1 87 ? 4.184 6.763 -2.172 1.00 98.25 87 LEU A C 1
ATOM 710 O O . LEU A 1 87 ? 4.094 6.656 -0.953 1.00 98.25 87 LEU A O 1
ATOM 714 N N . ASP A 1 88 ? 3.144 7.090 -2.941 1.00 98.56 88 ASP A N 1
ATOM 715 C CA . ASP A 1 88 ? 1.806 7.377 -2.415 1.00 98.56 88 ASP A CA 1
ATOM 716 C C . ASP A 1 88 ? 1.256 6.219 -1.558 1.00 98.56 88 ASP A C 1
ATOM 718 O O . ASP A 1 88 ? 0.594 6.454 -0.545 1.00 98.56 88 ASP A O 1
ATOM 722 N N . VAL A 1 89 ? 1.505 4.963 -1.953 1.00 98.69 89 VAL A N 1
ATOM 723 C CA . VAL A 1 89 ? 1.114 3.783 -1.166 1.00 98.69 89 VAL A CA 1
ATOM 724 C C . VAL A 1 89 ? 1.885 3.727 0.153 1.00 98.69 89 VAL A C 1
ATOM 726 O O . VAL A 1 89 ? 1.259 3.491 1.185 1.00 98.69 89 VAL A O 1
ATOM 729 N N . ARG A 1 90 ? 3.203 3.981 0.154 1.00 98.44 90 ARG A N 1
ATOM 730 C CA . ARG A 1 90 ? 4.020 4.004 1.385 1.00 98.44 90 ARG A CA 1
ATOM 731 C C . ARG A 1 90 ? 3.569 5.105 2.344 1.00 98.44 90 ARG A C 1
ATOM 733 O O . ARG A 1 90 ? 3.386 4.838 3.529 1.00 98.44 90 ARG A O 1
ATOM 740 N N . ASP A 1 91 ? 3.304 6.302 1.831 1.00 98.44 91 ASP A N 1
ATOM 741 C CA . ASP A 1 91 ? 2.827 7.429 2.637 1.00 98.44 91 ASP A CA 1
ATOM 742 C C . ASP A 1 91 ? 1.478 7.116 3.302 1.00 98.44 91 ASP A C 1
ATOM 744 O O . ASP A 1 91 ? 1.240 7.441 4.469 1.00 98.44 91 ASP A O 1
ATOM 748 N N . LYS A 1 92 ? 0.566 6.458 2.571 1.00 98.50 92 LYS A N 1
ATOM 749 C CA . LYS A 1 92 ? -0.728 6.043 3.130 1.00 98.50 92 LYS A CA 1
ATOM 750 C C . LYS A 1 92 ? -0.626 4.849 4.062 1.00 98.50 92 LYS A C 1
ATOM 752 O O . LYS A 1 92 ? -1.361 4.832 5.046 1.00 98.50 92 LYS A O 1
ATOM 757 N N . LEU A 1 93 ? 0.290 3.920 3.812 1.00 98.50 93 LEU A N 1
ATOM 758 C CA . LEU A 1 93 ? 0.584 2.833 4.737 1.00 98.50 93 LEU A CA 1
ATOM 759 C C . LEU A 1 93 ? 1.019 3.390 6.100 1.00 98.50 93 LEU A C 1
ATOM 761 O O . LEU A 1 93 ? 0.386 3.062 7.096 1.00 98.50 93 LEU A O 1
ATOM 765 N N . GLN A 1 94 ? 1.987 4.310 6.137 1.00 98.12 94 GLN A N 1
ATOM 766 C CA . GLN A 1 94 ? 2.441 4.946 7.386 1.00 98.12 94 GLN A CA 1
ATOM 767 C C . GLN A 1 94 ? 1.300 5.652 8.129 1.00 98.12 94 GLN A C 1
ATOM 769 O O . GLN A 1 94 ? 1.197 5.601 9.356 1.00 98.12 94 GLN A O 1
ATOM 774 N N . ALA A 1 95 ? 0.409 6.311 7.384 1.00 97.81 95 ALA A N 1
ATOM 775 C CA . ALA A 1 95 ? -0.761 6.946 7.972 1.00 97.81 95 ALA A CA 1
ATOM 776 C C . ALA A 1 95 ? -1.727 5.924 8.595 1.00 97.81 95 ALA A C 1
ATOM 778 O O . ALA A 1 95 ? -2.295 6.216 9.641 1.00 97.81 95 ALA A O 1
ATOM 779 N N . VAL A 1 96 ? -1.925 4.754 7.980 1.00 98.12 96 VAL A N 1
ATOM 780 C CA . VAL A 1 96 ? -2.764 3.678 8.536 1.00 98.12 96 VAL A CA 1
ATOM 781 C C . VAL A 1 96 ? -2.092 2.996 9.728 1.00 98.12 96 VAL A C 1
ATOM 783 O O . VAL A 1 96 ? -2.777 2.719 10.710 1.00 98.12 96 VAL A O 1
ATOM 786 N N . GLU A 1 97 ? -0.778 2.760 9.677 1.00 97.88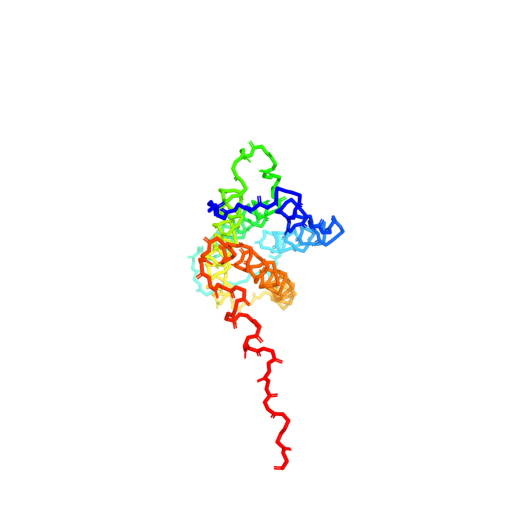 97 GLU A N 1
ATOM 787 C CA . GLU A 1 97 ? -0.008 2.170 10.784 1.00 97.88 97 GLU A CA 1
ATOM 788 C C . GLU A 1 97 ? -0.212 2.981 12.066 1.00 97.88 97 GLU A C 1
ATOM 790 O O . GLU A 1 97 ? -0.628 2.434 13.086 1.00 97.88 97 GLU A O 1
ATOM 795 N N . LYS A 1 98 ? -0.089 4.309 11.975 1.00 96.06 98 LYS A N 1
ATOM 796 C CA . LYS A 1 98 ? -0.343 5.212 13.103 1.00 96.06 98 LYS A CA 1
ATOM 797 C C . LYS A 1 98 ? -1.760 5.097 13.680 1.00 96.06 98 LYS A C 1
ATOM 799 O O . LYS A 1 98 ? -1.939 5.166 14.892 1.00 96.06 98 LYS A O 1
ATOM 804 N N . GLU A 1 99 ? -2.787 4.973 12.838 1.00 96.12 99 GLU A N 1
ATOM 805 C CA . GLU A 1 99 ? -4.167 4.824 13.333 1.00 96.12 99 GLU A CA 1
ATOM 806 C C . GLU A 1 99 ? -4.423 3.416 13.901 1.00 96.12 99 GLU A C 1
ATOM 808 O O . GLU A 1 99 ? -5.271 3.253 14.776 1.00 96.12 99 GLU A O 1
ATOM 813 N N . THR A 1 100 ? -3.683 2.409 13.431 1.00 96.00 100 THR A N 1
ATOM 814 C CA . THR A 1 100 ? -3.748 1.031 13.941 1.00 96.00 100 THR A CA 1
ATOM 815 C C . THR A 1 100 ? -3.114 0.931 15.330 1.00 96.00 100 THR A C 1
ATOM 817 O O . THR A 1 100 ? -3.678 0.287 16.210 1.00 96.00 100 THR A O 1
ATOM 820 N N . GLU A 1 101 ? -2.013 1.646 15.580 1.00 94.88 101 GLU A N 1
ATOM 821 C CA . GLU A 1 101 ? -1.379 1.760 16.906 1.00 94.88 101 GLU A CA 1
ATOM 822 C C . GLU A 1 101 ? -2.302 2.377 17.974 1.00 94.88 101 GLU A C 1
ATOM 824 O O . GLU A 1 101 ? -2.144 2.111 19.165 1.00 94.88 101 GLU A O 1
ATOM 829 N N . ALA A 1 102 ? -3.286 3.187 17.568 1.00 94.19 102 ALA A N 1
ATOM 830 C CA . ALA A 1 102 ? -4.265 3.794 18.472 1.00 94.19 102 ALA A CA 1
ATOM 831 C C . ALA A 1 102 ? -5.397 2.834 18.901 1.00 94.19 102 ALA A C 1
ATOM 833 O O . ALA A 1 102 ? -6.221 3.191 19.758 1.00 94.19 102 ALA A O 1
ATOM 834 N N . LEU A 1 103 ? -5.471 1.636 18.310 1.00 97.00 103 LEU A N 1
ATOM 835 C CA . LEU A 1 103 ? -6.426 0.604 18.701 1.00 97.00 103 LEU A CA 1
ATOM 836 C C . LEU A 1 103 ? -5.992 -0.052 20.014 1.00 97.00 103 LEU A C 1
ATOM 838 O O . LEU A 1 103 ? -4.841 -0.428 20.202 1.00 97.00 103 LEU A O 1
ATOM 842 N N . THR A 1 104 ? -6.937 -0.206 20.936 1.00 96.81 104 THR A N 1
ATOM 843 C CA . THR A 1 104 ? -6.671 -0.660 22.309 1.00 96.81 104 THR A CA 1
ATOM 844 C C . THR A 1 104 ? -7.451 -1.910 22.700 1.00 96.81 104 THR A C 1
ATOM 846 O O . THR A 1 104 ? -7.218 -2.463 23.774 1.00 96.81 104 THR A O 1
ATOM 849 N N . GLY A 1 105 ? -8.381 -2.378 21.864 1.00 96.56 105 GLY A N 1
ATOM 850 C CA . GLY A 1 105 ? -9.105 -3.620 22.124 1.00 96.56 105 GLY A CA 1
ATOM 851 C C . GLY A 1 105 ? -10.230 -3.903 21.135 1.00 96.56 105 GLY A C 1
ATOM 852 O O . GLY A 1 105 ? -10.280 -3.328 20.050 1.00 96.56 105 GLY A O 1
ATOM 853 N N . GLY A 1 106 ? -11.156 -4.760 21.566 1.00 97.69 106 GLY A N 1
ATOM 854 C CA . GLY A 1 106 ? -12.279 -5.248 20.763 1.00 97.69 106 GLY A CA 1
ATOM 855 C C . GLY A 1 106 ? -12.072 -6.698 20.320 1.00 97.69 106 GLY A C 1
ATOM 856 O O . GLY A 1 106 ? -10.932 -7.151 20.198 1.00 97.69 106 GLY A O 1
ATOM 857 N N . ALA A 1 107 ? -13.165 -7.443 20.146 1.00 98.25 107 ALA A N 1
ATOM 858 C CA . ALA A 1 107 ? -13.114 -8.869 19.812 1.00 98.25 107 ALA A CA 1
ATOM 859 C C . ALA A 1 107 ? -12.433 -9.153 18.461 1.00 98.25 107 ALA A C 1
ATOM 861 O O . ALA A 1 107 ? -11.873 -10.230 18.274 1.00 98.25 107 ALA A O 1
ATOM 862 N N . ASP A 1 108 ? -12.440 -8.182 17.544 1.00 98.69 108 ASP A N 1
ATOM 863 C CA . ASP A 1 108 ? -11.880 -8.323 16.199 1.00 98.69 108 ASP A CA 1
ATOM 864 C C . ASP A 1 108 ? -10.452 -7.764 16.057 1.00 98.69 108 ASP A C 1
ATOM 866 O O . ASP A 1 108 ? -9.876 -7.835 14.970 1.00 98.69 108 ASP A O 1
ATOM 870 N N . LEU A 1 109 ? -9.850 -7.222 17.127 1.00 98.50 109 LEU A N 1
ATOM 871 C CA . LEU A 1 109 ? -8.549 -6.538 17.055 1.00 98.50 109 LEU A CA 1
ATOM 872 C C . LEU A 1 109 ? -7.422 -7.447 16.551 1.00 98.50 109 LEU A C 1
ATOM 874 O O . LEU A 1 109 ? -6.667 -7.064 15.660 1.00 98.50 109 LEU A O 1
ATOM 878 N N . GLU A 1 110 ? -7.307 -8.653 17.105 1.00 98.38 110 GLU A N 1
ATOM 879 C CA . GLU A 1 110 ? -6.252 -9.598 16.719 1.00 98.38 110 GLU A CA 1
ATOM 880 C C . GLU A 1 110 ? -6.364 -9.975 15.238 1.00 98.38 110 GLU A C 1
ATOM 882 O O . GLU A 1 110 ? -5.374 -9.975 14.505 1.00 98.38 110 GLU A O 1
ATOM 887 N N . ARG A 1 111 ? -7.595 -10.214 14.773 1.00 98.38 111 ARG A N 1
ATOM 888 C CA . ARG A 1 111 ? -7.876 -10.505 13.369 1.00 98.38 111 ARG A CA 1
ATOM 889 C C . ARG A 1 111 ? -7.538 -9.315 12.472 1.00 98.38 111 ARG A C 1
ATOM 891 O O . ARG A 1 111 ? -6.927 -9.517 11.427 1.00 98.38 111 ARG A O 1
ATOM 898 N N . PHE A 1 112 ? -7.921 -8.099 12.863 1.00 98.69 112 PHE A N 1
ATOM 899 C CA . PHE A 1 112 ? -7.596 -6.886 12.113 1.00 98.69 112 PHE A CA 1
ATOM 900 C C . PHE A 1 112 ? -6.082 -6.726 11.951 1.00 98.69 112 PHE A C 1
ATOM 902 O O . PHE A 1 112 ? -5.607 -6.574 10.828 1.00 98.69 112 PHE A O 1
ATOM 909 N N . ASN A 1 113 ? -5.326 -6.842 13.045 1.00 98.44 113 ASN A N 1
ATOM 910 C CA . ASN A 1 113 ? -3.870 -6.718 13.022 1.00 98.44 113 ASN A CA 1
ATOM 911 C C . ASN A 1 113 ? -3.224 -7.793 12.141 1.00 98.44 113 ASN A C 1
ATOM 913 O O . ASN A 1 11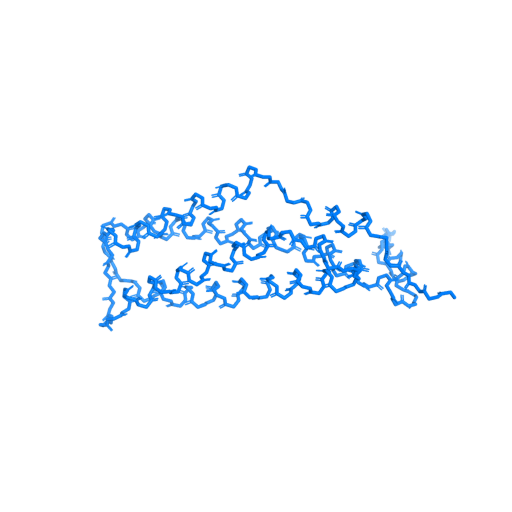3 ? -2.390 -7.470 11.301 1.00 98.44 113 ASN A O 1
ATOM 917 N N . ALA A 1 114 ? -3.662 -9.050 12.254 1.00 98.38 114 ALA A N 1
ATOM 918 C CA . ALA A 1 114 ? -3.133 -10.137 11.434 1.00 98.38 114 ALA A CA 1
ATOM 919 C C . ALA A 1 114 ? -3.388 -9.928 9.930 1.00 98.38 114 ALA A C 1
ATOM 921 O O . ALA A 1 114 ? -2.497 -10.160 9.112 1.00 98.38 114 ALA A O 1
ATOM 922 N N . GLU A 1 115 ? -4.587 -9.487 9.542 1.00 98.50 115 GLU A N 1
ATOM 923 C CA . GLU A 1 115 ? -4.893 -9.186 8.137 1.00 98.50 115 GLU A CA 1
ATOM 924 C C . GLU A 1 115 ? -4.133 -7.949 7.636 1.00 98.50 115 GLU A C 1
ATOM 926 O O . GLU A 1 115 ? -3.683 -7.922 6.487 1.00 98.50 115 GLU A O 1
ATOM 931 N N . PHE A 1 116 ? -3.940 -6.945 8.496 1.00 98.69 116 PHE A N 1
ATOM 932 C CA . PHE A 1 116 ? -3.206 -5.729 8.160 1.00 98.69 116 PHE A CA 1
ATOM 933 C C . PHE A 1 116 ? -1.720 -6.019 7.953 1.00 98.69 116 PHE A C 1
ATOM 935 O O . PHE A 1 116 ? -1.165 -5.633 6.925 1.00 98.69 116 PHE A O 1
ATOM 942 N N . ASP A 1 117 ? -1.100 -6.777 8.858 1.00 98.50 117 ASP A N 1
ATOM 943 C CA . ASP A 1 117 ? 0.298 -7.188 8.746 1.00 98.50 117 ASP A CA 1
ATOM 944 C C . ASP A 1 117 ? 0.555 -8.018 7.490 1.00 98.50 117 ASP A C 1
ATOM 946 O O . ASP A 1 117 ? 1.535 -7.776 6.785 1.00 98.50 117 ASP A O 1
ATOM 950 N N . ARG A 1 118 ? -0.346 -8.951 7.159 1.00 98.19 118 ARG A N 1
ATOM 951 C CA . ARG A 1 118 ? -0.250 -9.745 5.927 1.00 98.19 118 ARG A CA 1
ATOM 952 C C . ARG A 1 118 ? -0.365 -8.886 4.674 1.00 98.19 118 ARG A C 1
ATOM 954 O O . ARG A 1 118 ? 0.411 -9.071 3.743 1.00 98.19 118 ARG A O 1
ATOM 961 N N . LEU A 1 119 ? -1.347 -7.980 4.616 1.00 98.56 119 LEU A N 1
ATOM 962 C CA . LEU A 1 119 ? -1.494 -7.062 3.483 1.00 98.56 119 LEU A CA 1
ATOM 963 C C . LEU A 1 119 ? -0.241 -6.194 3.332 1.00 98.56 119 LEU A C 1
ATOM 965 O O . LEU A 1 119 ? 0.294 -6.079 2.232 1.00 98.56 119 LEU A O 1
ATOM 969 N N . ARG A 1 120 ? 0.230 -5.615 4.439 1.00 98.31 120 ARG A N 1
ATOM 970 C CA . ARG A 1 120 ? 1.415 -4.763 4.480 1.00 98.31 120 ARG A CA 1
ATOM 971 C C . ARG A 1 120 ? 2.652 -5.498 3.976 1.00 98.31 120 ARG A C 1
ATOM 973 O O . ARG A 1 120 ? 3.307 -4.996 3.070 1.00 98.31 120 ARG A O 1
ATOM 980 N N . ALA A 1 121 ? 2.974 -6.648 4.564 1.00 98.31 121 ALA A N 1
ATOM 981 C CA . ALA A 1 121 ? 4.196 -7.382 4.256 1.00 98.31 121 ALA A CA 1
ATOM 982 C C . ALA A 1 121 ? 4.258 -7.767 2.772 1.00 98.31 121 ALA A C 1
ATOM 984 O O . ALA A 1 121 ? 5.236 -7.452 2.094 1.00 98.31 121 ALA A O 1
ATOM 985 N N . ASP A 1 122 ? 3.182 -8.361 2.252 1.00 98.38 122 ASP A N 1
ATOM 986 C CA . ASP A 1 122 ? 3.137 -8.825 0.864 1.00 98.38 122 ASP A CA 1
ATOM 987 C C . ASP A 1 122 ? 3.149 -7.653 -0.128 1.00 98.38 122 ASP A C 1
ATOM 989 O O . ASP A 1 122 ? 3.806 -7.724 -1.169 1.00 98.38 122 ASP A O 1
ATOM 993 N N . LEU A 1 123 ? 2.455 -6.551 0.187 1.00 98.31 123 LEU A N 1
ATOM 994 C CA . LEU A 1 123 ? 2.427 -5.379 -0.687 1.00 98.31 123 LEU A CA 1
ATOM 995 C C . LEU A 1 123 ? 3.779 -4.657 -0.708 1.00 98.31 123 LEU A C 1
ATOM 997 O O . LEU A 1 123 ? 4.235 -4.260 -1.778 1.00 98.31 123 LEU A O 1
ATOM 1001 N N . VAL A 1 124 ? 4.438 -4.509 0.445 1.00 98.38 124 VAL A N 1
ATOM 1002 C CA . VAL A 1 124 ? 5.775 -3.904 0.522 1.00 98.38 124 VAL A CA 1
ATOM 1003 C C . VAL A 1 124 ? 6.790 -4.748 -0.243 1.00 98.38 124 VAL A C 1
ATOM 1005 O O . VAL A 1 124 ? 7.537 -4.191 -1.044 1.00 98.38 124 VAL A O 1
ATOM 1008 N N . ALA A 1 125 ? 6.773 -6.073 -0.079 1.00 98.12 125 ALA A N 1
ATOM 1009 C CA . ALA A 1 125 ? 7.667 -6.968 -0.811 1.00 98.12 125 ALA A CA 1
ATOM 1010 C C . ALA A 1 125 ? 7.469 -6.867 -2.335 1.00 98.12 125 ALA A C 1
ATOM 1012 O O . ALA A 1 125 ? 8.440 -6.767 -3.089 1.00 98.12 125 ALA A O 1
ATOM 1013 N N . LEU A 1 126 ? 6.212 -6.823 -2.795 1.00 98.00 126 LEU A N 1
ATOM 1014 C CA . LEU A 1 126 ? 5.885 -6.577 -4.201 1.00 98.00 126 LEU A CA 1
ATOM 1015 C C . LEU A 1 126 ? 6.461 -5.234 -4.677 1.00 98.00 126 LEU A C 1
ATOM 1017 O O . LEU A 1 126 ? 7.131 -5.169 -5.710 1.00 98.00 126 LEU A O 1
ATOM 1021 N N . MET A 1 127 ? 6.197 -4.158 -3.937 1.00 98.12 127 MET A N 1
ATOM 1022 C CA . MET A 1 127 ? 6.656 -2.820 -4.302 1.00 98.12 127 MET A CA 1
ATOM 1023 C C . MET A 1 127 ? 8.178 -2.752 -4.371 1.00 98.12 127 MET A C 1
ATOM 1025 O O . MET A 1 127 ? 8.702 -2.202 -5.329 1.00 98.12 127 MET A O 1
ATOM 1029 N N . GLU A 1 128 ? 8.900 -3.337 -3.418 1.00 97.94 128 GLU A N 1
ATOM 1030 C CA . GLU A 1 128 ? 10.367 -3.352 -3.412 1.00 97.94 128 GLU A CA 1
ATOM 1031 C C . GLU A 1 128 ? 10.945 -4.073 -4.629 1.00 97.94 128 GLU A C 1
ATOM 1033 O O . GLU A 1 128 ? 11.861 -3.552 -5.274 1.00 97.94 128 GLU A O 1
ATOM 1038 N N . HIS A 1 129 ? 10.368 -5.222 -4.990 1.00 96.81 129 HIS A N 1
ATOM 1039 C CA . HIS A 1 129 ? 10.757 -5.956 -6.188 1.00 96.81 129 HIS A CA 1
ATOM 1040 C C . HIS A 1 129 ? 10.601 -5.097 -7.451 1.00 96.81 129 HIS A C 1
ATOM 1042 O O . HIS A 1 129 ? 11.556 -4.916 -8.211 1.00 96.81 129 HIS A O 1
ATOM 1048 N N . HIS A 1 130 ? 9.420 -4.513 -7.663 1.00 97.75 130 HIS A N 1
ATOM 1049 C CA . HIS A 1 130 ? 9.160 -3.702 -8.852 1.00 97.75 130 HIS A CA 1
ATOM 1050 C C . HIS A 1 130 ? 9.911 -2.363 -8.842 1.00 97.75 130 HIS A C 1
ATOM 1052 O O . HIS A 1 130 ? 10.416 -1.934 -9.878 1.00 97.75 130 HIS A O 1
ATOM 1058 N N . GLU A 1 131 ? 10.057 -1.715 -7.685 1.00 97.75 131 GLU A N 1
ATOM 1059 C CA . GLU A 1 131 ? 10.839 -0.487 -7.536 1.00 97.75 131 GLU A CA 1
ATOM 1060 C C . GLU A 1 131 ? 12.299 -0.702 -7.941 1.00 97.75 131 GLU A C 1
ATOM 1062 O O . GLU A 1 131 ? 12.876 0.177 -8.580 1.00 97.75 131 GLU A O 1
ATOM 1067 N N . ALA A 1 132 ? 12.897 -1.851 -7.608 1.00 96.19 132 ALA A N 1
ATOM 1068 C CA . ALA A 1 132 ? 14.249 -2.190 -8.047 1.00 96.19 132 ALA A CA 1
ATOM 1069 C C . ALA A 1 132 ? 14.339 -2.269 -9.581 1.00 96.19 132 ALA A C 1
ATOM 1071 O O . ALA A 1 132 ? 15.238 -1.668 -10.172 1.00 96.19 132 ALA A O 1
ATOM 1072 N N . LEU A 1 133 ? 13.366 -2.919 -10.232 1.00 96.00 133 LEU A N 1
ATOM 1073 C CA . LEU A 1 133 ? 13.289 -3.005 -11.696 1.00 96.00 133 LEU A CA 1
ATOM 1074 C C . LEU A 1 133 ? 13.119 -1.626 -12.346 1.00 96.00 133 LEU A C 1
ATOM 1076 O O . LEU A 1 133 ? 13.804 -1.290 -13.309 1.00 96.00 133 LEU A O 1
ATOM 1080 N N . TRP A 1 134 ? 12.221 -0.800 -11.817 1.00 96.38 134 TRP A N 1
ATOM 1081 C CA . TRP A 1 134 ? 11.958 0.542 -12.333 1.00 96.38 134 TRP A CA 1
ATOM 1082 C C . TRP A 1 134 ? 13.152 1.482 -12.157 1.00 96.38 134 TRP A C 1
ATOM 1084 O O . TRP A 1 134 ? 13.447 2.272 -13.058 1.00 96.38 134 TRP A O 1
ATOM 1094 N N . LYS A 1 135 ? 13.863 1.384 -11.027 1.00 94.56 135 LYS A N 1
ATOM 1095 C CA . LYS A 1 135 ? 15.108 2.124 -10.782 1.00 94.56 135 LYS A CA 1
ATOM 1096 C C . LYS A 1 135 ? 16.208 1.680 -11.746 1.00 94.56 135 LYS A C 1
ATOM 1098 O O . LYS A 1 135 ? 16.827 2.544 -12.356 1.00 94.56 135 LYS A O 1
ATOM 1103 N N . ASP A 1 136 ? 16.404 0.374 -11.944 1.00 93.19 136 ASP A N 1
ATOM 1104 C CA . ASP A 1 136 ? 17.357 -0.163 -12.931 1.00 93.19 136 ASP A CA 1
ATOM 1105 C C . ASP A 1 136 ? 17.046 0.348 -14.344 1.00 93.19 136 ASP A C 1
ATOM 1107 O O . ASP A 1 136 ? 17.924 0.878 -15.024 1.00 93.19 136 ASP A O 1
ATOM 1111 N N . LEU A 1 137 ? 15.775 0.289 -14.758 1.00 93.44 137 LEU A N 1
ATOM 1112 C CA . LEU A 1 137 ? 15.338 0.817 -16.047 1.00 93.44 137 LEU A CA 1
ATOM 1113 C C . LEU A 1 137 ? 15.675 2.303 -16.191 1.00 93.44 137 LEU A C 1
ATOM 1115 O O . LEU A 1 137 ? 16.291 2.682 -17.183 1.00 93.44 137 LEU A O 1
ATOM 1119 N N . LEU A 1 138 ? 15.325 3.145 -15.213 1.00 92.31 138 LEU A N 1
ATOM 1120 C CA . LEU A 1 138 ? 15.675 4.568 -15.255 1.00 92.31 138 LEU A CA 1
ATOM 1121 C C . LEU A 1 138 ? 17.187 4.796 -15.278 1.00 92.31 138 LEU A C 1
ATOM 1123 O O . LEU A 1 138 ? 17.644 5.694 -15.981 1.00 92.31 138 LEU A O 1
ATOM 1127 N N . ASN A 1 139 ? 17.957 3.994 -14.547 1.00 89.25 139 ASN A N 1
ATOM 1128 C CA . ASN A 1 139 ? 19.398 4.165 -14.453 1.00 89.25 139 ASN A CA 1
ATOM 1129 C C . ASN A 1 139 ? 20.124 3.888 -15.778 1.00 89.25 139 ASN A C 1
ATOM 1131 O O . ASN A 1 139 ? 21.126 4.538 -16.062 1.00 89.25 139 ASN A O 1
ATOM 1135 N N . ARG A 1 140 ? 19.579 3.019 -16.642 1.00 87.06 140 ARG A N 1
ATOM 1136 C CA . ARG A 1 140 ? 20.093 2.776 -18.009 1.00 87.06 140 ARG A CA 1
ATOM 1137 C C . ARG A 1 140 ? 20.044 4.008 -18.920 1.00 87.06 140 ARG A C 1
ATOM 1139 O O . ARG A 1 140 ? 20.605 3.979 -20.010 1.00 87.06 140 ARG A O 1
ATOM 1146 N N . LEU A 1 141 ? 19.364 5.080 -18.505 1.00 83.94 141 LEU A N 1
ATOM 1147 C CA . LEU A 1 141 ? 19.397 6.368 -19.199 1.00 83.94 141 LEU A CA 1
ATOM 1148 C C . LEU A 1 141 ? 20.657 7.193 -18.889 1.00 83.94 141 LEU A C 1
ATOM 1150 O O . LEU A 1 141 ? 20.871 8.206 -19.553 1.00 83.94 141 LEU A O 1
ATOM 1154 N N . TYR A 1 142 ? 21.466 6.795 -17.902 1.00 82.25 142 TYR A N 1
ATOM 1155 C CA . TYR A 1 142 ? 22.718 7.464 -17.552 1.00 82.25 142 TYR A CA 1
ATOM 1156 C C . TYR A 1 142 ? 23.927 6.741 -18.153 1.00 82.25 142 TYR A C 1
ATOM 1158 O O . TYR A 1 142 ? 24.065 5.519 -18.050 1.00 82.25 142 TYR A O 1
ATOM 1166 N N . ASP A 1 143 ? 24.835 7.518 -18.746 1.00 67.25 143 ASP A N 1
ATOM 1167 C CA . ASP A 1 143 ? 26.085 7.009 -19.309 1.00 67.25 143 ASP A CA 1
ATOM 1168 C C . ASP A 1 143 ? 26.928 6.304 -18.231 1.00 67.25 143 ASP A C 1
ATOM 1170 O O . ASP A 1 143 ? 27.114 6.814 -17.126 1.00 67.25 143 ASP A O 1
ATOM 1174 N N . GLY A 1 144 ? 27.454 5.119 -18.555 1.00 65.56 144 GLY A N 1
ATOM 1175 C CA . GLY A 1 144 ? 28.321 4.343 -17.659 1.00 65.56 144 GLY A CA 1
ATOM 1176 C C . GLY A 1 144 ? 27.601 3.446 -16.643 1.00 65.56 144 GLY A C 1
ATOM 1177 O O . GLY A 1 144 ? 28.280 2.695 -15.943 1.00 65.56 144 GLY A O 1
ATOM 1178 N N . TYR A 1 145 ? 26.262 3.444 -16.586 1.00 73.19 145 TYR A N 1
ATOM 1179 C CA . TYR A 1 145 ? 25.518 2.577 -15.659 1.00 73.19 145 TYR A CA 1
ATOM 1180 C C . TYR A 1 145 ? 25.772 1.081 -15.896 1.00 73.19 145 TYR A C 1
ATOM 1182 O O . TYR A 1 145 ? 26.005 0.344 -14.944 1.00 73.19 145 TYR A O 1
ATOM 1190 N N . GLU A 1 146 ? 25.806 0.632 -17.154 1.00 71.19 146 GLU A N 1
ATOM 1191 C CA . GLU A 1 146 ? 26.067 -0.779 -17.482 1.00 71.19 146 GLU A CA 1
ATOM 1192 C C . GLU A 1 146 ? 27.483 -1.218 -17.067 1.00 71.19 146 GLU A C 1
ATOM 1194 O O . GLU A 1 146 ? 27.670 -2.325 -16.564 1.00 71.19 146 GLU A O 1
ATOM 1199 N N . ALA A 1 147 ? 28.475 -0.330 -17.200 1.00 71.94 147 ALA A N 1
ATOM 1200 C CA . ALA A 1 147 ? 29.848 -0.583 -16.758 1.00 71.94 147 ALA A CA 1
ATOM 1201 C C . ALA A 1 147 ? 29.965 -0.633 -15.222 1.00 71.94 147 ALA A C 1
ATOM 1203 O O . ALA A 1 147 ? 30.727 -1.438 -14.689 1.00 71.94 147 ALA A O 1
ATOM 1204 N N . TRP A 1 148 ? 29.190 0.190 -14.508 1.00 74.06 148 TRP A N 1
ATOM 1205 C CA . TRP A 1 148 ? 29.086 0.137 -13.047 1.00 74.06 148 TRP A CA 1
ATOM 1206 C C . TRP A 1 148 ? 28.348 -1.120 -12.564 1.00 74.06 148 TRP A C 1
ATOM 1208 O O . TRP A 1 148 ? 28.798 -1.774 -11.632 1.00 74.06 148 TRP A O 1
ATOM 1218 N N . GLN A 1 149 ? 27.253 -1.519 -13.215 1.00 72.81 149 GLN A N 1
ATOM 1219 C CA . GLN A 1 149 ? 26.514 -2.733 -12.856 1.00 72.81 149 GLN A CA 1
ATOM 1220 C C . GLN A 1 149 ? 27.370 -3.995 -13.055 1.00 72.81 149 GLN A C 1
ATOM 1222 O O . GLN A 1 149 ? 27.368 -4.879 -12.201 1.00 72.81 149 GLN A O 1
ATOM 1227 N N . ALA A 1 150 ? 28.152 -4.056 -14.139 1.00 73.56 150 ALA A N 1
ATOM 1228 C CA . ALA A 1 150 ? 29.078 -5.158 -14.400 1.00 73.56 150 ALA A CA 1
ATOM 1229 C C . ALA A 1 150 ? 30.196 -5.275 -13.345 1.00 73.56 150 ALA A C 1
ATOM 1231 O O . ALA A 1 150 ? 30.633 -6.387 -13.053 1.00 73.56 150 ALA A O 1
ATOM 1232 N N . SER A 1 151 ? 30.627 -4.163 -12.735 1.00 73.44 151 SER A N 1
ATOM 1233 C CA . SER A 1 151 ? 31.653 -4.179 -11.682 1.00 73.44 151 SER A CA 1
ATOM 1234 C C . SER A 1 151 ? 31.119 -4.571 -10.300 1.00 73.44 151 SER A C 1
ATOM 1236 O O . SER A 1 151 ? 31.902 -4.992 -9.455 1.00 73.44 151 SER A O 1
ATOM 1238 N N . GLN A 1 152 ? 29.802 -4.498 -10.067 1.00 72.44 152 GLN A N 1
ATOM 1239 C CA . GLN A 1 152 ? 29.168 -4.972 -8.825 1.00 72.44 152 GLN A CA 1
ATOM 1240 C C . GLN A 1 152 ? 28.971 -6.501 -8.786 1.00 72.44 152 GLN A C 1
ATOM 1242 O O . GLN A 1 152 ? 28.790 -7.061 -7.712 1.00 72.44 152 GLN A O 1
ATOM 1247 N N . GLY A 1 153 ? 29.004 -7.188 -9.936 1.00 59.12 153 GLY A N 1
ATOM 1248 C CA . GLY A 1 153 ? 28.870 -8.652 -10.029 1.00 59.12 153 GLY A CA 1
ATOM 1249 C C . GLY A 1 153 ? 30.187 -9.431 -9.904 1.00 59.12 153 GLY A C 1
ATOM 1250 O O . GLY A 1 153 ? 30.176 -10.658 -9.956 1.00 59.12 153 GLY A O 1
ATOM 1251 N N . GLN A 1 154 ? 31.318 -8.734 -9.768 1.00 52.09 154 GLN A N 1
ATOM 1252 C CA . GLN A 1 154 ? 32.642 -9.311 -9.533 1.00 52.09 154 GLN A CA 1
ATOM 1253 C C . GLN A 1 154 ? 33.036 -9.090 -8.069 1.00 52.09 154 GLN A C 1
ATOM 1255 O O . GLN A 1 154 ? 33.877 -8.251 -7.759 1.00 52.09 154 GLN A O 1
ATOM 1260 N N . GLU A 1 155 ? 32.437 -9.849 -7.151 1.00 45.94 155 GLU A N 1
ATOM 1261 C CA . GLU A 1 155 ? 33.115 -10.086 -5.874 1.00 45.94 155 GLU A CA 1
ATOM 1262 C C . GLU A 1 155 ? 34.370 -10.929 -6.157 1.00 45.94 155 GLU A C 1
ATOM 1264 O O . GLU A 1 155 ? 34.286 -11.923 -6.891 1.00 45.94 155 GLU A O 1
ATOM 1269 N N . PRO A 1 156 ? 35.552 -10.562 -5.631 1.00 48.19 156 PRO A N 1
ATOM 1270 C CA . PRO A 1 156 ? 36.718 -11.414 -5.752 1.00 48.19 156 PRO A CA 1
ATOM 1271 C C . PRO A 1 156 ? 36.434 -12.694 -4.962 1.00 48.19 156 PRO A C 1
ATOM 1273 O O . PRO A 1 156 ? 36.255 -12.651 -3.746 1.00 48.19 156 PRO A O 1
ATOM 1276 N N . SER A 1 157 ? 36.393 -13.838 -5.650 1.00 47.94 157 SER A N 1
ATOM 1277 C CA . SER A 1 157 ? 36.613 -15.123 -4.986 1.00 47.94 157 SER A CA 1
ATOM 1278 C C . SER A 1 157 ? 37.994 -15.038 -4.346 1.00 47.94 157 SER A C 1
ATOM 1280 O O . SER A 1 157 ? 38.998 -15.012 -5.053 1.00 47.94 157 SER A O 1
ATOM 1282 N N . GLY A 1 158 ? 38.017 -14.845 -3.028 1.00 48.94 158 GLY A N 1
ATOM 1283 C CA . GLY A 1 158 ? 39.243 -14.802 -2.249 1.00 48.94 158 GLY A CA 1
ATOM 1284 C C . GLY A 1 158 ? 39.925 -16.163 -2.296 1.00 48.94 158 GLY A C 1
ATOM 1285 O O . GLY A 1 158 ? 39.299 -17.165 -1.947 1.00 48.94 158 GLY A O 1
ATOM 1286 N N . ASP A 1 159 ? 41.177 -16.160 -2.746 1.00 45.94 159 ASP A N 1
ATOM 1287 C CA . ASP A 1 159 ? 42.172 -17.188 -2.430 1.00 45.94 159 ASP A CA 1
ATOM 1288 C C . ASP A 1 159 ? 42.671 -17.019 -0.984 1.00 45.94 159 ASP A C 1
ATOM 1290 O O . ASP A 1 159 ? 42.847 -15.853 -0.547 1.00 45.94 159 ASP A O 1
#

Solvent-accessible surface area (backbone atoms only — not comparable to full-atom values): 9004 Å² total; per-residue (Å²): 129,85,63,76,81,57,58,66,60,52,53,57,70,67,65,70,59,66,68,59,54,51,47,54,53,50,51,52,49,52,47,52,47,42,60,73,74,39,48,65,36,50,82,50,93,63,42,61,65,50,34,47,53,34,51,49,55,30,52,54,26,53,52,53,46,73,50,89,48,84,87,48,89,48,55,69,57,35,49,50,53,45,52,51,26,50,51,51,32,51,60,30,46,56,55,34,51,59,44,56,70,46,49,71,40,48,90,39,38,68,58,46,52,55,53,48,51,52,50,48,53,56,52,51,54,52,48,53,58,45,49,52,53,49,50,52,59,59,44,62,58,44,91,63,39,69,64,52,55,59,58,69,74,60,70,78,83,79,130

Secondary structure (DSSP, 8-state):
------HHHHHHTT---HHHHHHHHHHHHHHHHHHHHS--EESSTTHHHHHHHHHHHHHHHHHHHTS--TTSS-HHHHHHHHHHHHHHHHHHHHHHHHHHHTEEE-TTHHHHHHHHHHHHHHHHHHHHHHHHHHHHHHHTTSTTHHHHHHHHT------

Organism: NCBI:txid381306